Protein AF-U5QRH4-F1 (afdb_monomer_lite)

Foldseek 3Di:
DPPPDPPPDDDDPPVRVVVLVVQCVVVVHDSVVSVVVVVCVVVVPDPPPPPPDDPPDPVVNVVVVVVVVVVVVVVVVVPDPDPPDDPDPPPPPPPDDDDDDDDDDDDD

Sequence (108 aa):
MPTNNPKISAYVPQYVFDRFKQYEKEQGLSMSQAVADILIRYFELTPARRPAAPPAIPAEVVERIASLERKVELLEKIAIPAPASLNSPLTFTSEAAGPDDADPAPSK

Radius of gyration: 34.14 Å; chains: 1; bounding box: 74×49×78 Å

pLDDT: mean 71.55, std 17.36, range [41.06, 92.69]

Organism: Gloeobacter kilaueensis (strain ATCC BAA-2537 / CCAP 1431/1 / ULC 316 / JS1) (NCBI:txid1183438)

Structure (mmCIF, N/CA/C/O backbone):
data_AF-U5QRH4-F1
#
_entry.id   AF-U5QRH4-F1
#
loop_
_atom_site.group_PDB
_atom_site.id
_atom_site.type_symbol
_atom_site.label_atom_id
_atom_site.label_alt_id
_atom_site.label_comp_id
_atom_site.label_asym_id
_atom_site.label_entity_id
_atom_site.label_seq_id
_atom_site.pdbx_PDB_ins_code
_atom_site.Cartn_x
_atom_site.Cartn_y
_atom_site.Cartn_z
_atom_site.occupancy
_atom_site.B_iso_or_equiv
_atom_site.auth_seq_id
_atom_site.auth_comp_id
_atom_site.auth_asym_id
_atom_site.auth_atom_id
_atom_site.pdbx_PDB_model_num
ATOM 1 N N . MET A 1 1 ? -9.433 22.973 -12.765 1.00 42.50 1 MET A N 1
ATOM 2 C CA . MET A 1 1 ? -10.432 21.902 -12.979 1.00 42.50 1 MET A CA 1
ATOM 3 C C . MET A 1 1 ? -10.641 21.159 -11.668 1.00 42.50 1 MET A C 1
ATOM 5 O O . MET A 1 1 ? -9.634 20.782 -11.079 1.00 42.50 1 MET A O 1
ATOM 9 N N . PRO A 1 2 ? -11.879 20.965 -11.183 1.00 58.88 2 PRO A N 1
ATOM 10 C CA . PRO A 1 2 ? -12.123 20.063 -10.065 1.00 58.88 2 PRO A CA 1
ATOM 11 C C . PRO A 1 2 ? -11.942 18.628 -10.569 1.00 58.88 2 PRO A C 1
ATOM 13 O O . PRO A 1 2 ? -12.616 18.197 -11.504 1.00 58.88 2 PRO A O 1
ATOM 16 N N . THR A 1 3 ? -10.981 17.902 -10.008 1.00 58.19 3 THR A N 1
ATOM 17 C CA . THR A 1 3 ? -10.791 16.482 -10.298 1.00 58.19 3 THR A CA 1
ATOM 18 C C . THR A 1 3 ? -12.002 15.720 -9.777 1.00 58.19 3 THR A C 1
ATOM 20 O O . THR A 1 3 ? -12.262 15.663 -8.576 1.00 58.19 3 THR A O 1
ATOM 23 N N . ASN A 1 4 ? -12.769 15.159 -10.709 1.00 56.72 4 ASN A N 1
ATOM 24 C CA . ASN A 1 4 ? -13.954 14.352 -10.457 1.00 56.72 4 ASN A CA 1
ATOM 25 C C . ASN A 1 4 ? -13.501 12.966 -9.964 1.00 56.72 4 ASN A C 1
ATOM 27 O O . ASN A 1 4 ? -13.556 11.982 -10.692 1.00 56.72 4 ASN A O 1
ATOM 31 N N . ASN A 1 5 ? -12.913 12.913 -8.766 1.00 59.31 5 ASN A N 1
ATOM 32 C CA . ASN A 1 5 ? -12.500 11.662 -8.148 1.00 59.31 5 ASN A CA 1
ATOM 33 C C . ASN A 1 5 ? -13.757 11.040 -7.524 1.00 59.31 5 ASN A C 1
ATOM 35 O O . ASN A 1 5 ? -14.272 11.617 -6.556 1.00 59.31 5 ASN A O 1
ATOM 39 N N . PRO A 1 6 ? -14.312 9.940 -8.070 1.00 61.53 6 PRO A N 1
ATOM 40 C CA . PRO A 1 6 ? -15.489 9.326 -7.483 1.00 61.53 6 PRO A CA 1
ATOM 41 C C . PRO A 1 6 ? -15.136 8.947 -6.047 1.00 61.53 6 PRO A C 1
ATOM 43 O O . PRO A 1 6 ? -14.210 8.174 -5.801 1.00 61.53 6 PRO A O 1
ATOM 46 N N . LYS A 1 7 ? -15.844 9.532 -5.077 1.00 63.19 7 LYS A N 1
ATOM 47 C CA . LYS A 1 7 ? -15.735 9.125 -3.677 1.00 63.19 7 LYS A CA 1
ATOM 48 C C . LYS A 1 7 ? -16.333 7.726 -3.585 1.00 63.19 7 LYS A C 1
ATOM 50 O O . LYS A 1 7 ? -17.527 7.575 -3.354 1.00 63.19 7 LYS A O 1
ATOM 55 N N . ILE A 1 8 ? -15.514 6.709 -3.834 1.00 60.78 8 ILE A N 1
ATOM 56 C CA . ILE A 1 8 ? -15.890 5.314 -3.637 1.00 60.78 8 ILE A CA 1
ATOM 57 C C . ILE A 1 8 ? -15.985 5.120 -2.122 1.00 60.78 8 ILE A C 1
ATOM 59 O O . ILE A 1 8 ? -14.993 4.868 -1.443 1.00 60.78 8 ILE A O 1
ATOM 63 N N . SER A 1 9 ? -17.179 5.323 -1.570 1.00 65.56 9 SER A N 1
ATOM 64 C CA . SER A 1 9 ? -17.496 4.960 -0.195 1.00 65.56 9 SER A CA 1
ATOM 65 C C . SER A 1 9 ? -17.970 3.512 -0.197 1.00 65.56 9 SER A C 1
ATOM 67 O O . SER A 1 9 ? -19.122 3.233 -0.530 1.00 65.56 9 SER A O 1
ATOM 69 N N . ALA A 1 10 ? -17.079 2.578 0.129 1.00 70.62 10 ALA A N 1
ATOM 70 C CA . ALA A 1 10 ? -17.485 1.204 0.384 1.00 70.62 10 ALA A CA 1
ATOM 71 C C . ALA A 1 10 ? -18.272 1.154 1.701 1.00 70.62 10 ALA A C 1
ATOM 73 O O . ALA A 1 10 ? -17.846 1.725 2.707 1.00 70.62 10 ALA A O 1
ATOM 74 N N . TYR A 1 11 ? -19.424 0.484 1.694 1.00 81.94 11 TYR A N 1
ATOM 75 C CA . TYR A 1 11 ? -20.150 0.200 2.925 1.00 81.94 11 TYR A CA 1
ATOM 76 C C . TYR A 1 11 ? -19.339 -0.784 3.772 1.00 81.94 11 TYR A C 1
ATOM 78 O O . TYR A 1 11 ? -18.959 -1.854 3.298 1.00 81.94 11 TYR A O 1
ATOM 86 N N . VAL A 1 12 ? -19.093 -0.419 5.029 1.00 81.69 12 VAL A N 1
ATOM 87 C CA . VAL A 1 12 ? -18.453 -1.282 6.021 1.00 81.69 12 VAL A CA 1
ATOM 88 C C . VAL A 1 12 ? -19.487 -1.568 7.109 1.00 81.69 12 VAL A C 1
ATOM 90 O O . VAL A 1 12 ? -20.005 -0.616 7.695 1.00 81.69 12 VAL A O 1
ATOM 93 N N . PRO A 1 13 ? -19.809 -2.842 7.398 1.00 91.19 13 PRO A N 1
ATOM 94 C CA . PRO A 1 13 ? -20.707 -3.179 8.496 1.00 91.19 13 PRO A CA 1
ATOM 95 C C . PRO A 1 13 ? -20.220 -2.586 9.824 1.00 91.19 13 PRO A C 1
ATOM 97 O O . PRO A 1 13 ? -19.024 -2.615 10.117 1.00 91.19 13 PRO A O 1
ATOM 100 N N . GLN A 1 14 ? -21.145 -2.099 10.657 1.00 88.62 14 GLN A N 1
ATOM 101 C CA . GLN A 1 14 ? -20.807 -1.389 11.900 1.00 88.62 14 GLN A CA 1
ATOM 102 C C . GLN A 1 14 ? -19.885 -2.204 12.818 1.00 88.62 14 GLN A C 1
ATOM 104 O O . GLN A 1 14 ? -18.892 -1.682 13.311 1.00 88.62 14 GLN A O 1
ATOM 109 N N . TYR A 1 15 ? -20.145 -3.508 12.968 1.00 92.19 15 TYR A N 1
ATOM 110 C CA . TYR A 1 15 ? -19.315 -4.381 13.804 1.00 92.19 15 TYR A CA 1
ATOM 111 C C . TYR A 1 15 ? -17.852 -4.439 13.330 1.00 92.19 15 TYR A C 1
ATOM 113 O O . TYR A 1 15 ? -16.938 -4.572 14.141 1.00 92.19 15 TYR A O 1
ATOM 121 N N . VAL A 1 16 ? -17.615 -4.340 12.017 1.00 88.38 16 VAL A N 1
ATOM 122 C CA . VAL A 1 16 ? -16.267 -4.319 11.434 1.00 88.38 16 VAL A CA 1
ATOM 123 C C . VAL A 1 16 ? -15.603 -2.986 11.754 1.00 88.38 16 VAL A C 1
ATOM 125 O O . VAL A 1 16 ? -14.448 -2.958 12.177 1.00 88.38 16 VAL A O 1
ATOM 128 N N . PHE A 1 17 ? -16.339 -1.884 11.606 1.00 88.81 17 PHE A N 1
ATOM 129 C CA . PHE A 1 17 ? -15.849 -0.550 11.938 1.00 88.81 17 PHE A CA 1
ATOM 130 C C . PHE A 1 17 ? -15.454 -0.428 13.417 1.00 88.81 17 PHE A C 1
ATOM 132 O O . PHE A 1 17 ? -14.382 0.094 13.723 1.00 88.81 17 PHE A O 1
ATOM 139 N N . ASP A 1 18 ? -16.262 -0.970 14.328 1.00 91.69 18 ASP A N 1
ATOM 140 C CA . ASP A 1 18 ? -15.977 -0.943 15.766 1.00 91.69 18 ASP A CA 1
ATOM 141 C C . ASP A 1 18 ? -14.698 -1.728 16.103 1.00 91.69 18 ASP A C 1
ATOM 143 O O . ASP A 1 18 ? -13.886 -1.289 16.922 1.00 91.69 18 ASP A O 1
ATOM 147 N N . ARG A 1 19 ? -14.454 -2.849 15.410 1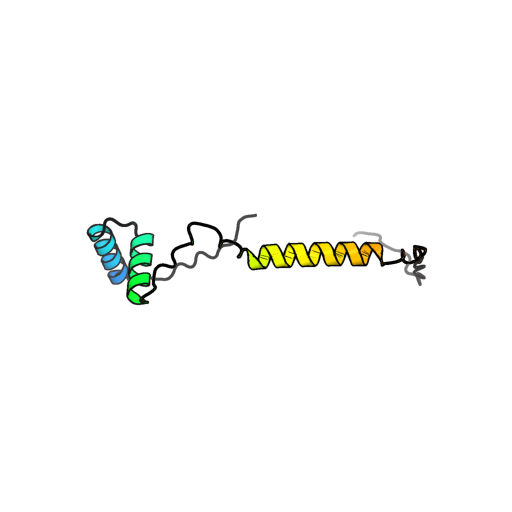.00 90.94 19 ARG A N 1
ATOM 148 C CA . ARG A 1 19 ? -13.209 -3.625 15.543 1.00 90.94 19 ARG A CA 1
ATOM 149 C C . ARG A 1 19 ? -12.000 -2.865 15.007 1.00 90.94 19 ARG A C 1
ATOM 151 O O . ARG A 1 19 ? -10.956 -2.880 15.654 1.00 90.94 19 ARG A O 1
ATOM 158 N N . PHE A 1 20 ? -12.140 -2.150 13.890 1.00 89.44 20 PHE A N 1
ATOM 159 C CA . PHE A 1 20 ? -11.084 -1.255 13.410 1.00 89.44 20 PHE A CA 1
ATOM 160 C C . PHE A 1 20 ? -10.789 -0.138 14.414 1.00 89.44 20 PHE A C 1
ATOM 162 O O . PHE A 1 20 ? -9.625 0.135 14.689 1.00 89.44 20 PHE A O 1
ATOM 169 N N . LYS A 1 21 ? -11.821 0.465 15.015 1.00 89.00 21 LYS A N 1
ATOM 170 C CA . LYS A 1 21 ? -11.664 1.494 16.054 1.00 89.00 21 LYS A CA 1
ATOM 171 C C . LYS A 1 21 ? -10.972 0.973 17.308 1.00 89.00 21 LYS A C 1
ATOM 173 O O . LYS A 1 21 ? -10.216 1.707 17.943 1.00 89.00 21 LYS A O 1
ATOM 178 N N . GLN A 1 22 ? -11.234 -0.276 17.678 1.00 92.69 22 GLN A N 1
ATOM 179 C CA . GLN A 1 22 ? -10.530 -0.930 18.772 1.00 92.69 22 GLN A CA 1
ATOM 180 C C . GLN A 1 22 ? -9.049 -1.141 18.421 1.00 92.69 22 GLN A C 1
ATOM 182 O O . GLN A 1 22 ? -8.181 -0.733 19.189 1.00 92.69 22 GLN A O 1
ATOM 187 N N . TYR A 1 23 ? -8.762 -1.677 17.232 1.00 91.50 23 TYR A N 1
ATOM 188 C CA . TYR A 1 23 ? -7.395 -1.888 16.747 1.00 91.50 23 TYR A CA 1
ATOM 189 C C . TYR A 1 23 ? -6.594 -0.579 16.641 1.00 91.50 23 TYR A C 1
ATOM 191 O O . TYR A 1 23 ? -5.431 -0.526 17.033 1.00 91.50 23 TYR A O 1
ATOM 199 N N . GLU A 1 24 ? -7.235 0.498 16.175 1.00 92.00 24 GLU A N 1
ATOM 200 C CA . GLU A 1 24 ? -6.674 1.855 16.116 1.00 92.00 24 GLU A CA 1
ATOM 201 C C . GLU A 1 24 ? -6.144 2.302 17.489 1.00 92.00 24 GLU A C 1
ATOM 203 O O . GLU A 1 24 ? -5.016 2.782 17.596 1.00 92.00 24 GLU A O 1
ATOM 208 N N . LYS A 1 25 ? -6.932 2.084 18.553 1.00 91.06 25 LYS A N 1
ATOM 209 C CA . LYS A 1 25 ? -6.559 2.430 19.934 1.00 91.06 25 LYS A CA 1
ATOM 210 C C . LYS A 1 25 ? -5.460 1.533 20.495 1.00 91.06 25 LYS A C 1
ATOM 212 O O . LYS A 1 25 ? -4.580 2.033 21.185 1.00 91.06 25 LYS A O 1
ATOM 217 N N . GLU A 1 26 ? -5.517 0.233 20.218 1.00 92.19 26 GLU A N 1
ATOM 218 C CA . GLU A 1 26 ? -4.536 -0.742 20.714 1.00 92.19 26 GLU A CA 1
ATOM 219 C C . GLU A 1 26 ? -3.147 -0.520 20.105 1.00 92.19 26 GLU A C 1
ATOM 221 O O . GLU A 1 26 ? -2.143 -0.662 20.798 1.00 92.19 26 GLU A O 1
ATOM 226 N N . GLN A 1 27 ? -3.086 -0.146 18.824 1.00 88.25 27 GLN A N 1
ATOM 227 C CA . GLN A 1 27 ? -1.828 0.064 18.100 1.00 88.25 27 GLN A CA 1
ATOM 228 C C . GLN A 1 27 ? -1.374 1.532 18.069 1.00 88.25 27 GLN A C 1
ATOM 230 O O . GLN A 1 27 ? -0.266 1.817 17.620 1.00 88.25 27 GLN A O 1
ATOM 235 N N . GLY A 1 28 ? -2.214 2.476 18.510 1.00 90.69 28 GLY A N 1
ATOM 236 C CA . GLY A 1 28 ? -1.914 3.911 18.445 1.00 90.69 28 GLY A CA 1
ATOM 237 C C . GLY A 1 28 ? -1.738 4.433 17.012 1.00 90.69 28 GLY A C 1
ATOM 238 O O . GLY A 1 28 ? -0.961 5.358 16.781 1.00 90.69 28 GLY A O 1
ATOM 239 N N . LEU A 1 29 ? -2.420 3.819 16.043 1.00 87.75 29 LEU A N 1
ATOM 240 C CA . LEU A 1 29 ? -2.341 4.160 14.618 1.00 87.75 29 LEU A CA 1
ATOM 241 C C . LEU A 1 29 ? -3.511 5.061 14.216 1.00 87.75 29 LEU A C 1
ATOM 243 O O . LEU A 1 29 ? -4.511 5.120 14.915 1.00 87.75 29 LEU A O 1
ATOM 247 N N . SER A 1 30 ? -3.426 5.740 13.071 1.00 88.12 30 SER A N 1
ATOM 248 C CA . SER A 1 30 ? -4.619 6.347 12.457 1.00 88.12 30 SER A CA 1
ATOM 249 C C . SER A 1 30 ? -5.447 5.296 11.708 1.00 88.12 30 SER A C 1
ATOM 251 O O . SER A 1 30 ? -4.910 4.287 11.252 1.00 88.12 30 SER A O 1
ATOM 253 N N . MET A 1 31 ? -6.746 5.542 11.512 1.00 83.19 31 MET A N 1
ATOM 254 C CA . MET A 1 31 ? -7.653 4.602 10.830 1.00 83.19 31 MET A CA 1
ATOM 255 C C . MET A 1 31 ? -7.130 4.105 9.467 1.00 83.19 31 MET A C 1
ATOM 257 O O . MET A 1 31 ? -7.210 2.918 9.164 1.00 83.19 31 MET A O 1
ATOM 261 N N . SER A 1 32 ? -6.561 4.985 8.639 1.00 85.06 32 SER A N 1
ATOM 262 C CA . SER A 1 32 ? -6.008 4.598 7.333 1.00 85.06 32 SER A CA 1
ATOM 263 C C . SER A 1 32 ? -4.747 3.737 7.458 1.00 85.06 32 SER A C 1
ATOM 265 O O . SER A 1 32 ? -4.560 2.811 6.670 1.00 85.06 32 SER A O 1
ATOM 267 N N . GLN A 1 33 ? -3.908 3.997 8.463 1.00 85.38 33 GLN A N 1
ATOM 268 C CA . GLN A 1 33 ? -2.724 3.187 8.765 1.00 85.38 33 GLN A CA 1
ATOM 269 C C . GLN A 1 33 ? -3.105 1.819 9.329 1.00 85.38 33 GLN A C 1
ATOM 271 O O . GLN A 1 33 ? -2.526 0.820 8.919 1.00 85.38 33 GLN A O 1
ATOM 276 N N . ALA A 1 34 ? -4.104 1.764 10.211 1.00 87.19 34 ALA A N 1
ATOM 277 C CA . ALA A 1 34 ? -4.655 0.524 10.744 1.00 87.19 34 ALA A CA 1
ATOM 278 C C . ALA A 1 34 ? -5.204 -0.373 9.625 1.00 87.19 34 ALA A C 1
ATOM 280 O O . ALA A 1 34 ? -4.893 -1.561 9.572 1.00 87.19 34 ALA A O 1
ATOM 281 N N . VAL A 1 35 ? -5.971 0.201 8.691 1.00 87.44 35 VAL A N 1
ATOM 282 C CA . VAL A 1 35 ? -6.478 -0.524 7.517 1.00 87.44 35 VAL A CA 1
ATOM 283 C C . VAL A 1 35 ? -5.328 -1.021 6.641 1.00 87.44 35 VAL A C 1
ATOM 285 O O . VAL A 1 35 ? -5.331 -2.184 6.246 1.00 87.44 35 VAL A O 1
ATOM 288 N N . ALA A 1 36 ? -4.331 -0.178 6.363 1.00 85.56 36 ALA A N 1
ATOM 289 C CA . ALA A 1 36 ? -3.169 -0.583 5.578 1.00 85.56 36 ALA A CA 1
ATOM 290 C C . ALA A 1 36 ? -2.388 -1.726 6.248 1.00 85.56 36 ALA A C 1
ATOM 292 O O . ALA A 1 36 ? -2.076 -2.705 5.582 1.00 85.56 36 ALA A O 1
ATOM 293 N N . ASP A 1 37 ? -2.122 -1.641 7.553 1.00 86.31 37 ASP A N 1
ATOM 294 C CA . ASP A 1 37 ? -1.419 -2.677 8.321 1.00 86.31 37 ASP A CA 1
ATOM 295 C C . ASP A 1 37 ? -2.190 -4.008 8.322 1.00 86.31 37 ASP A C 1
ATOM 297 O O . ASP A 1 37 ? -1.611 -5.062 8.067 1.00 86.31 37 ASP A O 1
ATOM 301 N N . ILE A 1 38 ? -3.514 -3.966 8.502 1.00 87.19 38 ILE A N 1
ATOM 302 C CA . ILE A 1 38 ? -4.365 -5.162 8.431 1.00 87.19 38 ILE A CA 1
ATOM 303 C C . ILE A 1 38 ? -4.313 -5.798 7.038 1.00 87.19 38 ILE A C 1
ATOM 305 O O . ILE A 1 38 ? -4.144 -7.011 6.934 1.00 87.19 38 ILE A O 1
ATOM 309 N N . LEU A 1 39 ? -4.419 -5.003 5.969 1.00 88.00 39 LEU A N 1
ATOM 310 C CA . LEU A 1 39 ? -4.348 -5.515 4.597 1.00 88.00 39 LEU A CA 1
ATOM 311 C C . LEU A 1 39 ? -2.963 -6.088 4.275 1.00 88.00 39 LEU A C 1
ATOM 313 O O . LEU A 1 39 ? -2.872 -7.150 3.666 1.00 88.00 39 LEU A O 1
ATOM 317 N N . ILE A 1 40 ? -1.895 -5.425 4.718 1.00 87.19 40 ILE A N 1
ATOM 318 C CA . ILE A 1 40 ? -0.514 -5.890 4.551 1.00 87.19 40 ILE A CA 1
ATOM 319 C C . ILE A 1 40 ? -0.330 -7.259 5.209 1.00 87.19 40 ILE A C 1
ATOM 321 O O . ILE A 1 40 ? 0.174 -8.177 4.568 1.00 87.19 40 ILE A O 1
ATOM 325 N N . ARG A 1 41 ? -0.781 -7.420 6.458 1.00 85.75 41 AR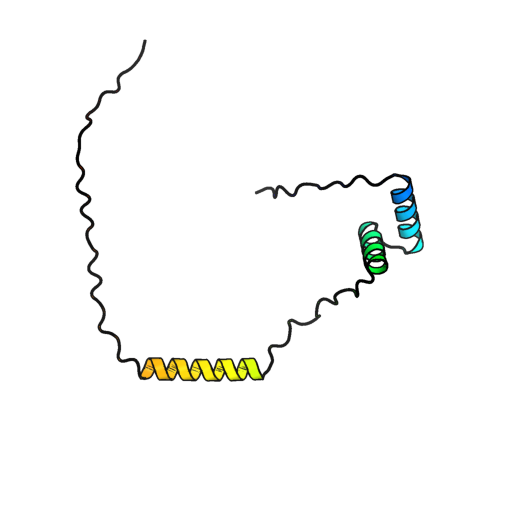G A N 1
ATOM 326 C CA . ARG A 1 41 ? -0.682 -8.697 7.180 1.00 85.75 41 ARG A CA 1
ATOM 327 C C . ARG A 1 41 ? -1.563 -9.782 6.568 1.00 85.75 41 ARG A C 1
ATOM 329 O O . ARG A 1 41 ? -1.117 -10.914 6.450 1.00 85.75 41 ARG A O 1
ATOM 336 N N . TYR A 1 42 ? -2.794 -9.446 6.181 1.00 87.38 42 TYR A N 1
ATOM 337 C CA . TYR A 1 42 ? -3.757 -10.409 5.640 1.00 87.38 42 TYR A CA 1
ATOM 338 C C . TYR A 1 42 ? -3.325 -10.982 4.287 1.00 87.38 42 TYR A C 1
ATOM 340 O O . TYR A 1 42 ? -3.470 -12.175 4.048 1.00 87.38 42 TYR A O 1
ATOM 348 N N . PHE A 1 43 ? -2.786 -10.137 3.408 1.00 89.00 43 PHE A N 1
ATOM 349 C CA . PHE A 1 43 ? -2.295 -10.551 2.093 1.00 89.00 43 PHE A CA 1
ATOM 350 C C . PHE A 1 43 ? -0.816 -10.961 2.103 1.00 89.00 43 PHE A C 1
ATOM 352 O O . PHE A 1 43 ? -0.247 -11.156 1.032 1.00 89.00 43 PHE A O 1
ATOM 359 N N . GLU A 1 44 ? -0.191 -11.048 3.285 1.00 84.44 44 GLU A N 1
ATOM 360 C CA . GLU A 1 44 ? 1.241 -11.331 3.458 1.00 84.44 44 GLU A CA 1
ATOM 361 C C . GLU A 1 44 ? 2.127 -10.451 2.559 1.00 84.44 44 GLU A C 1
ATOM 363 O O . GLU A 1 44 ? 3.163 -10.868 2.036 1.00 84.44 44 GLU A O 1
ATOM 368 N N . LEU A 1 45 ? 1.708 -9.200 2.356 1.00 80.62 45 LEU A N 1
ATOM 369 C CA . LEU A 1 45 ? 2.437 -8.266 1.519 1.00 80.62 45 LEU A CA 1
ATOM 370 C C . LEU A 1 45 ? 3.691 -7.853 2.271 1.00 80.62 45 LEU A C 1
ATOM 372 O O . LEU A 1 45 ? 3.631 -7.187 3.303 1.00 80.62 45 LEU A O 1
ATOM 376 N N . THR A 1 46 ? 4.857 -8.174 1.727 1.00 73.00 46 THR A N 1
ATOM 377 C CA . THR A 1 46 ? 6.078 -7.502 2.157 1.00 73.00 46 THR A CA 1
ATOM 378 C C . THR A 1 46 ? 5.889 -6.021 1.835 1.00 73.00 46 THR A C 1
ATOM 380 O O . THR A 1 46 ? 5.608 -5.706 0.673 1.00 73.00 46 THR A O 1
ATOM 383 N N . PRO A 1 47 ? 6.001 -5.090 2.803 1.00 61.84 47 PRO A N 1
ATOM 384 C CA . PRO A 1 47 ? 5.891 -3.675 2.493 1.00 61.84 47 PRO A CA 1
ATOM 385 C C . PRO A 1 47 ? 6.937 -3.379 1.426 1.00 61.84 47 PRO A C 1
ATOM 387 O O . PRO A 1 47 ? 8.136 -3.526 1.672 1.00 61.84 47 PRO A O 1
ATOM 390 N N . ALA A 1 48 ? 6.480 -3.040 0.217 1.00 57.53 48 ALA A N 1
ATOM 391 C CA . ALA A 1 48 ? 7.357 -2.688 -0.882 1.00 57.53 48 ALA A CA 1
ATOM 392 C C . ALA A 1 48 ? 8.147 -1.466 -0.419 1.00 57.53 48 ALA A C 1
ATOM 394 O O . ALA A 1 48 ? 7.641 -0.341 -0.407 1.00 57.53 48 ALA A O 1
ATOM 395 N N . ARG A 1 49 ? 9.366 -1.704 0.073 1.00 55.38 49 ARG A N 1
ATOM 396 C CA . ARG A 1 49 ? 10.259 -0.661 0.549 1.00 55.38 49 ARG A CA 1
ATOM 397 C C . ARG A 1 49 ? 10.505 0.217 -0.663 1.00 55.38 49 ARG A C 1
ATOM 399 O O . ARG A 1 49 ? 11.210 -0.191 -1.581 1.00 55.38 49 ARG A O 1
ATOM 406 N N . ARG A 1 50 ? 9.867 1.391 -0.694 1.00 54.62 50 ARG A N 1
ATOM 407 C CA . ARG A 1 50 ? 10.139 2.413 -1.703 1.00 54.62 50 ARG A CA 1
ATOM 408 C C . ARG A 1 50 ? 11.664 2.581 -1.690 1.00 54.62 50 ARG A C 1
ATOM 410 O O . ARG A 1 50 ? 12.195 2.878 -0.614 1.00 54.62 50 ARG A O 1
ATOM 417 N N . PRO A 1 51 ? 12.384 2.268 -2.781 1.00 50.28 51 PRO A N 1
ATOM 418 C CA . PRO A 1 51 ? 13.833 2.300 -2.736 1.00 50.28 51 PRO A CA 1
ATOM 419 C C . PRO A 1 51 ? 14.234 3.733 -2.371 1.00 50.28 51 PRO A C 1
ATOM 421 O O . PRO A 1 51 ? 13.772 4.693 -2.984 1.00 50.28 51 PRO A O 1
ATOM 424 N N . ALA A 1 52 ? 15.004 3.875 -1.288 1.00 59.97 52 ALA A N 1
ATOM 425 C CA . ALA A 1 52 ? 15.396 5.173 -0.731 1.00 59.97 52 ALA A CA 1
ATOM 426 C C . ALA A 1 52 ? 16.280 5.984 -1.695 1.00 59.97 52 ALA A C 1
ATOM 428 O O . ALA A 1 52 ? 16.471 7.181 -1.508 1.00 59.97 52 ALA A O 1
ATOM 429 N N . ALA A 1 53 ? 16.786 5.329 -2.738 1.00 61.47 53 ALA A N 1
ATOM 430 C CA . ALA A 1 53 ? 17.472 5.930 -3.859 1.00 61.47 53 ALA A CA 1
ATOM 431 C C . ALA A 1 53 ? 16.768 5.499 -5.157 1.00 61.47 53 ALA A C 1
ATOM 433 O O . ALA A 1 53 ? 16.282 4.364 -5.226 1.00 61.47 53 ALA A O 1
ATOM 434 N N . PRO A 1 54 ? 16.721 6.355 -6.195 1.00 64.19 54 PRO A N 1
ATOM 435 C CA . PRO A 1 54 ? 16.418 5.876 -7.540 1.00 64.19 54 PRO A CA 1
ATOM 436 C C . PRO A 1 54 ? 17.337 4.684 -7.856 1.00 64.19 54 PRO A C 1
ATOM 438 O O . PRO A 1 54 ? 18.481 4.679 -7.389 1.00 64.19 54 PRO A O 1
ATOM 441 N N . PRO A 1 55 ? 16.857 3.657 -8.584 1.00 65.62 55 PRO A N 1
ATOM 442 C CA . PRO A 1 55 ? 17.694 2.518 -8.940 1.00 65.62 55 PRO A CA 1
ATOM 443 C C . PRO A 1 55 ? 18.970 3.056 -9.585 1.00 65.62 55 PRO A C 1
ATOM 445 O O . PRO A 1 55 ? 18.906 3.768 -10.588 1.00 65.62 55 PRO A O 1
ATOM 448 N N . ALA A 1 56 ? 20.114 2.792 -8.950 1.00 73.69 56 ALA A N 1
ATOM 449 C CA . ALA A 1 56 ? 21.398 3.218 -9.471 1.00 73.69 56 ALA A CA 1
ATOM 450 C C . ALA A 1 56 ? 21.533 2.630 -10.877 1.00 73.69 56 ALA A C 1
ATOM 452 O O . ALA A 1 56 ? 21.444 1.413 -11.050 1.00 73.69 56 ALA A O 1
ATOM 453 N N . ILE A 1 57 ? 21.672 3.498 -11.881 1.00 77.44 57 ILE A N 1
ATOM 454 C CA . ILE A 1 57 ? 21.884 3.060 -13.257 1.00 77.44 57 ILE A CA 1
ATOM 455 C C . ILE A 1 57 ? 23.184 2.242 -13.248 1.00 77.44 57 ILE A C 1
ATOM 457 O O . ILE A 1 57 ? 24.209 2.770 -12.809 1.00 77.44 57 ILE A O 1
ATOM 461 N N . PRO A 1 58 ? 23.166 0.964 -13.670 1.00 81.06 58 PRO A N 1
ATOM 462 C CA . PRO A 1 58 ? 24.365 0.137 -13.670 1.00 81.06 58 PRO A CA 1
ATOM 463 C C . PRO A 1 58 ? 25.459 0.806 -14.504 1.00 81.06 58 PRO A C 1
ATOM 465 O O . PRO A 1 58 ? 25.172 1.317 -15.587 1.00 81.06 58 PRO A O 1
ATOM 468 N N . ALA A 1 59 ? 26.710 0.778 -14.036 1.00 78.69 59 ALA A N 1
ATOM 469 C CA . ALA A 1 59 ? 27.846 1.373 -14.751 1.00 78.69 59 ALA A CA 1
ATOM 470 C C . ALA A 1 59 ? 27.949 0.863 -16.202 1.00 78.69 59 ALA A C 1
ATOM 472 O O . ALA A 1 59 ? 28.227 1.628 -17.118 1.00 78.69 59 ALA A O 1
ATOM 473 N N . GLU A 1 60 ? 27.587 -0.401 -16.421 1.00 84.12 60 GLU A N 1
ATOM 474 C CA . GLU A 1 60 ? 27.494 -1.044 -17.735 1.00 84.12 60 GLU A CA 1
ATOM 475 C C . GLU A 1 60 ? 26.521 -0.340 -18.698 1.00 84.12 60 GLU A C 1
ATOM 477 O O . GLU A 1 60 ? 26.782 -0.233 -19.895 1.00 84.12 60 GLU A O 1
ATOM 482 N N . VAL A 1 61 ? 25.397 0.175 -18.188 1.00 84.31 61 VAL A N 1
ATOM 483 C CA . VAL A 1 61 ? 24.421 0.928 -18.991 1.00 84.31 61 VAL A CA 1
ATOM 484 C C . VAL A 1 61 ? 25.000 2.286 -19.381 1.00 84.31 61 VAL A C 1
ATOM 486 O O . VAL A 1 61 ? 24.838 2.708 -20.523 1.00 84.31 61 VAL A O 1
ATOM 489 N N . VAL A 1 62 ? 25.730 2.936 -18.471 1.00 85.69 62 VAL A N 1
ATOM 490 C CA . VAL A 1 62 ? 26.404 4.218 -18.733 1.00 85.69 62 VAL A CA 1
ATOM 491 C C . VAL A 1 62 ? 27.508 4.052 -19.780 1.00 85.69 62 VAL A C 1
ATOM 493 O O . VAL A 1 62 ? 27.572 4.823 -20.737 1.00 85.69 62 VAL A O 1
ATOM 496 N N . GLU A 1 63 ? 28.328 3.006 -19.666 1.00 87.88 63 GLU A N 1
ATOM 497 C CA . GLU A 1 63 ? 29.360 2.688 -20.661 1.00 87.88 63 GLU A CA 1
ATOM 498 C C . GLU A 1 63 ? 28.761 2.375 -22.035 1.00 87.88 63 GLU A C 1
ATOM 500 O O . GLU A 1 63 ? 29.282 2.808 -23.069 1.00 87.88 63 GLU A O 1
ATOM 505 N N . ARG A 1 64 ? 27.631 1.660 -22.064 1.00 89.75 64 ARG A N 1
ATOM 506 C CA . ARG A 1 64 ? 26.942 1.330 -23.313 1.00 89.75 64 ARG A CA 1
ATOM 507 C C . ARG A 1 64 ? 26.337 2.563 -23.979 1.00 89.75 64 ARG A C 1
ATOM 509 O O . ARG A 1 64 ? 26.425 2.671 -25.201 1.00 89.75 64 ARG A O 1
ATOM 516 N N . ILE A 1 65 ? 25.788 3.498 -23.202 1.00 91.25 65 ILE A N 1
ATOM 517 C CA . ILE A 1 65 ? 25.309 4.793 -23.708 1.00 91.25 65 ILE A CA 1
ATOM 518 C C . ILE A 1 65 ? 26.476 5.592 -24.296 1.00 91.25 65 ILE A C 1
ATOM 520 O O . ILE A 1 65 ? 26.404 5.983 -25.458 1.00 91.25 65 ILE A O 1
ATOM 524 N N . ALA A 1 66 ? 27.595 5.715 -23.577 1.00 89.50 66 ALA A N 1
ATOM 525 C CA . ALA A 1 66 ? 28.779 6.418 -24.079 1.00 89.50 66 ALA A CA 1
ATOM 526 C C . ALA A 1 66 ? 29.349 5.780 -25.365 1.00 89.50 66 ALA A C 1
ATOM 528 O O . ALA A 1 66 ? 29.835 6.469 -26.264 1.00 89.50 66 ALA A O 1
ATOM 529 N N . SER A 1 67 ? 29.284 4.449 -25.486 1.00 90.75 67 SER A N 1
ATOM 530 C CA . SER A 1 67 ? 29.665 3.743 -26.716 1.00 90.75 67 SER A CA 1
ATOM 531 C C . SER A 1 67 ? 28.727 4.063 -27.884 1.00 90.75 67 SER A C 1
ATOM 533 O O . SER A 1 67 ? 29.189 4.228 -29.015 1.00 90.75 67 SER A O 1
ATOM 535 N N . LEU A 1 68 ? 27.420 4.157 -27.626 1.00 91.25 68 LEU A N 1
ATOM 536 C CA . LEU A 1 68 ? 26.421 4.502 -28.637 1.00 91.25 68 LEU A CA 1
ATOM 537 C C . LEU A 1 68 ? 26.555 5.956 -29.093 1.00 91.25 68 LEU A C 1
ATOM 539 O O . LEU A 1 68 ? 26.538 6.193 -30.296 1.00 91.25 68 LEU A O 1
ATOM 543 N N . GLU A 1 69 ? 26.780 6.896 -28.177 1.00 90.94 69 GLU A N 1
ATOM 544 C CA . GLU A 1 69 ? 27.014 8.311 -28.504 1.00 90.94 69 GLU A CA 1
ATOM 545 C C . GLU A 1 69 ? 28.218 8.480 -29.439 1.00 90.94 69 GLU A C 1
ATOM 547 O O . GLU A 1 69 ? 28.107 9.117 -30.485 1.00 90.94 69 GLU A O 1
ATOM 552 N N . ARG A 1 70 ? 29.340 7.803 -29.151 1.00 89.75 70 ARG A N 1
ATOM 553 C CA . ARG A 1 70 ? 30.516 7.810 -30.044 1.00 89.75 70 ARG A CA 1
ATOM 554 C C . ARG A 1 70 ? 30.213 7.223 -31.421 1.00 89.75 70 ARG A C 1
ATOM 556 O O . ARG A 1 70 ? 30.733 7.705 -32.422 1.00 89.75 70 ARG A O 1
ATOM 563 N N . LYS A 1 71 ? 29.399 6.165 -31.495 1.00 89.00 71 LYS A N 1
ATOM 564 C CA . LYS A 1 71 ? 29.005 5.560 -32.778 1.00 89.00 71 LYS A CA 1
ATOM 565 C C . LYS A 1 71 ? 28.108 6.489 -33.589 1.00 89.00 71 LY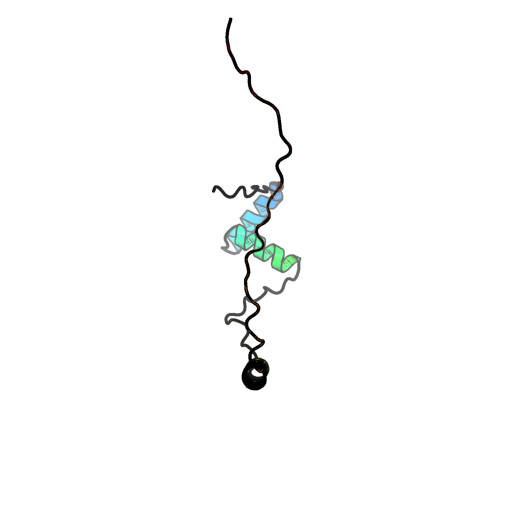S A C 1
ATOM 567 O O . LYS A 1 71 ? 28.291 6.564 -34.799 1.00 89.00 71 LYS A O 1
ATOM 572 N N . VAL A 1 72 ? 27.180 7.192 -32.942 1.00 88.44 72 VAL A N 1
ATOM 573 C CA . VAL A 1 72 ? 26.325 8.193 -33.597 1.00 88.44 72 VAL A CA 1
ATOM 574 C C . VAL A 1 72 ? 27.177 9.335 -34.147 1.00 88.44 72 VAL A C 1
ATOM 576 O O . VAL A 1 72 ? 27.056 9.651 -35.323 1.00 88.44 72 VAL A O 1
ATOM 579 N N . GLU A 1 73 ? 28.122 9.858 -33.366 1.00 86.75 73 GLU A N 1
ATOM 580 C CA . GLU A 1 73 ? 29.012 10.939 -33.811 1.00 86.75 73 GLU A CA 1
ATOM 581 C C . GLU A 1 73 ? 29.888 10.524 -35.011 1.00 86.75 73 GLU A C 1
ATOM 583 O O . GLU A 1 73 ? 30.127 11.302 -35.936 1.00 86.75 73 GLU A O 1
ATOM 588 N N . LEU A 1 74 ? 30.364 9.275 -35.033 1.00 84.62 74 LEU A N 1
ATOM 589 C CA . LEU A 1 74 ? 31.093 8.738 -36.185 1.00 84.62 74 LEU A CA 1
ATOM 590 C C . LEU A 1 74 ? 30.195 8.597 -37.416 1.00 84.62 74 LEU A C 1
ATOM 592 O O . LEU A 1 74 ? 30.635 8.898 -38.524 1.00 84.62 74 LEU A O 1
ATOM 596 N N . LEU A 1 75 ? 28.948 8.163 -37.235 1.00 81.19 75 LEU A N 1
ATOM 597 C CA . LEU A 1 75 ? 27.984 8.063 -38.327 1.00 81.19 75 LEU A CA 1
ATOM 598 C C . LEU A 1 75 ? 27.591 9.437 -38.869 1.00 81.19 75 LEU A C 1
ATOM 600 O O . LEU A 1 75 ? 27.472 9.568 -40.079 1.00 81.19 75 LEU A O 1
ATOM 604 N N . GLU A 1 76 ? 27.471 10.463 -38.030 1.00 80.56 76 GLU A N 1
ATOM 605 C CA . GLU A 1 76 ? 27.238 11.846 -38.470 1.00 80.56 76 GLU A CA 1
ATOM 606 C C . GLU A 1 76 ? 28.416 12.405 -39.277 1.00 80.56 76 GLU A C 1
ATOM 608 O O . GLU A 1 76 ? 28.212 13.117 -40.255 1.00 80.56 76 GLU A O 1
ATOM 613 N N . LYS A 1 77 ? 29.654 12.041 -38.922 1.00 76.75 77 LYS A N 1
ATOM 614 C CA . LYS A 1 77 ? 30.858 12.438 -39.677 1.00 76.75 77 LYS A CA 1
ATOM 615 C C . LYS A 1 77 ? 30.998 11.706 -41.014 1.00 76.75 77 LYS A C 1
ATOM 617 O O . LYS A 1 77 ? 31.617 12.236 -41.934 1.00 76.75 77 LYS A O 1
ATOM 622 N N . ILE A 1 78 ? 30.467 10.487 -41.114 1.00 74.69 78 ILE A N 1
ATOM 623 C CA . ILE A 1 78 ? 30.486 9.669 -42.339 1.00 74.69 78 ILE A CA 1
ATOM 624 C C . ILE A 1 78 ? 29.262 9.961 -43.219 1.00 74.69 78 ILE A C 1
ATOM 626 O O . ILE A 1 78 ? 29.334 9.814 -44.441 1.00 74.69 78 ILE A O 1
ATOM 630 N N . ALA A 1 79 ? 28.148 10.391 -42.626 1.00 62.25 79 ALA A N 1
ATOM 631 C CA . ALA A 1 79 ? 26.974 10.852 -43.341 1.00 62.25 79 ALA A CA 1
ATOM 632 C C . ALA A 1 79 ? 27.323 12.139 -44.098 1.00 62.25 79 ALA A C 1
ATOM 634 O O . ALA A 1 79 ? 27.279 13.247 -43.571 1.00 62.25 79 ALA A O 1
ATOM 635 N N . ILE A 1 80 ? 27.669 11.972 -45.374 1.00 62.84 80 ILE A N 1
ATOM 636 C CA . ILE A 1 80 ? 27.645 13.029 -46.384 1.00 62.84 80 ILE A CA 1
ATOM 637 C C . ILE A 1 80 ? 26.316 13.778 -46.200 1.00 62.84 80 ILE A C 1
ATOM 639 O O . ILE A 1 80 ? 25.281 13.103 -46.153 1.00 62.84 80 ILE A O 1
ATOM 643 N N . PRO A 1 81 ? 26.300 15.120 -46.073 1.00 54.50 81 PRO A N 1
ATOM 644 C CA . PRO A 1 81 ? 25.044 15.840 -45.935 1.00 54.50 81 PRO A CA 1
ATOM 645 C C . PRO A 1 81 ? 24.165 15.467 -47.126 1.00 54.50 81 PRO A C 1
ATOM 647 O O . PRO A 1 81 ? 24.528 15.713 -48.279 1.00 54.50 81 PRO A O 1
ATOM 650 N N . ALA A 1 82 ? 23.032 14.819 -46.841 1.00 52.78 82 ALA A N 1
ATOM 651 C CA . ALA A 1 82 ? 22.001 14.591 -47.834 1.00 52.78 82 ALA A CA 1
ATOM 652 C C . ALA A 1 82 ? 21.712 15.950 -48.491 1.00 52.78 82 ALA A C 1
ATOM 654 O O . ALA A 1 82 ? 21.566 16.940 -47.762 1.00 52.78 82 ALA A O 1
ATOM 655 N N . PRO A 1 83 ? 21.700 16.047 -49.835 1.00 47.47 83 PRO A N 1
ATOM 656 C CA . PRO A 1 83 ? 21.454 17.320 -50.489 1.00 47.47 83 PRO A CA 1
ATOM 657 C C . PRO A 1 83 ? 20.133 17.860 -49.958 1.00 47.47 83 PRO A C 1
ATOM 659 O O . PRO A 1 83 ? 19.138 17.134 -49.927 1.00 47.47 83 PRO A O 1
ATOM 662 N N . ALA A 1 84 ? 20.164 19.107 -49.484 1.00 50.41 84 ALA A N 1
ATOM 663 C CA . ALA A 1 84 ? 19.004 19.822 -48.989 1.00 50.41 84 ALA A CA 1
ATOM 664 C C . ALA A 1 84 ? 17.865 19.668 -50.004 1.00 50.41 84 ALA A C 1
ATOM 666 O O . ALA A 1 84 ? 17.877 20.278 -51.073 1.00 50.41 84 ALA A O 1
ATOM 667 N N . SER A 1 85 ? 16.913 18.793 -49.681 1.00 51.88 85 SER A N 1
ATOM 668 C CA . SER A 1 85 ? 15.685 18.648 -50.439 1.00 51.88 85 SER A CA 1
ATOM 669 C C . SER A 1 85 ? 14.985 19.995 -50.382 1.00 51.88 85 SER A C 1
ATOM 671 O O . SER A 1 85 ? 14.638 20.477 -49.305 1.00 51.88 85 SER A O 1
ATOM 673 N N . LEU A 1 86 ? 14.832 20.606 -51.553 1.00 45.31 86 LEU A N 1
ATOM 674 C CA . LEU A 1 86 ? 14.055 21.810 -51.786 1.00 45.31 86 LEU A CA 1
ATOM 675 C C . LEU A 1 86 ? 12.679 21.651 -51.131 1.00 45.31 86 LEU A C 1
ATOM 677 O O . LEU A 1 86 ? 11.815 20.935 -51.632 1.00 45.31 86 LEU A O 1
ATOM 681 N N . ASN A 1 87 ? 12.478 22.339 -50.010 1.00 48.66 87 ASN A N 1
ATOM 682 C CA . ASN A 1 87 ? 11.151 22.645 -49.502 1.00 48.66 87 ASN A CA 1
ATOM 683 C C . ASN A 1 87 ? 10.504 23.630 -50.481 1.00 48.66 87 ASN A C 1
ATOM 685 O O . ASN A 1 87 ? 10.522 24.841 -50.269 1.00 48.66 87 ASN A O 1
ATOM 689 N N . SER A 1 88 ? 9.957 23.116 -51.576 1.00 52.72 88 SER A N 1
ATOM 690 C CA . SER A 1 88 ? 8.919 23.825 -52.310 1.00 52.72 88 SER A CA 1
ATOM 691 C C . SER A 1 88 ? 7.598 23.542 -51.591 1.00 52.72 88 SER A C 1
ATOM 693 O O . SER A 1 88 ? 7.206 22.376 -51.509 1.00 52.72 88 SER A O 1
ATOM 695 N N . PRO A 1 89 ? 6.912 24.551 -51.028 1.00 46.50 89 PRO A N 1
ATOM 696 C CA . PRO A 1 89 ? 5.578 24.341 -50.493 1.00 46.50 89 PRO A CA 1
ATOM 697 C C . PRO A 1 89 ? 4.665 23.932 -51.652 1.00 46.50 89 PRO A C 1
ATOM 699 O O . PRO A 1 89 ? 4.483 24.687 -52.604 1.00 46.50 89 PRO A O 1
ATOM 702 N N . LEU A 1 90 ? 4.122 22.715 -51.586 1.00 46.53 90 LEU A N 1
ATOM 703 C CA . LEU A 1 90 ? 3.026 22.276 -52.443 1.00 46.53 90 LEU A CA 1
ATOM 704 C C . LEU A 1 90 ? 1.829 23.183 -52.154 1.00 46.53 90 LEU A C 1
ATOM 706 O O . LEU A 1 90 ? 1.129 23.020 -51.155 1.00 46.53 90 LEU A O 1
ATOM 710 N N . THR A 1 91 ? 1.627 24.174 -53.017 1.00 47.06 91 THR A N 1
ATOM 711 C CA . THR A 1 91 ? 0.417 24.985 -53.069 1.00 47.06 91 THR A CA 1
ATOM 712 C C . THR A 1 91 ? -0.738 24.049 -53.407 1.00 47.06 91 THR A C 1
ATOM 714 O O . THR A 1 91 ? -0.923 23.651 -54.554 1.00 47.06 91 THR A O 1
ATOM 717 N N . PHE A 1 92 ? -1.493 23.643 -52.390 1.00 41.06 92 PHE A N 1
ATOM 718 C CA . PHE A 1 92 ? -2.731 22.900 -52.568 1.00 41.06 92 PHE A CA 1
ATOM 719 C C . PHE A 1 92 ? -3.796 23.893 -53.045 1.00 41.06 92 PHE A C 1
ATOM 721 O O . PHE A 1 92 ? -4.458 24.552 -52.244 1.00 41.06 92 PHE A O 1
ATOM 728 N N . THR A 1 93 ? -3.925 24.070 -54.359 1.00 49.75 93 THR A N 1
ATOM 729 C CA . THR A 1 93 ? -5.085 24.745 -54.946 1.00 49.75 93 THR A CA 1
ATOM 730 C C . THR A 1 93 ? -6.276 23.803 -54.819 1.00 49.75 93 THR A C 1
ATOM 732 O O . THR A 1 93 ? -6.508 22.958 -5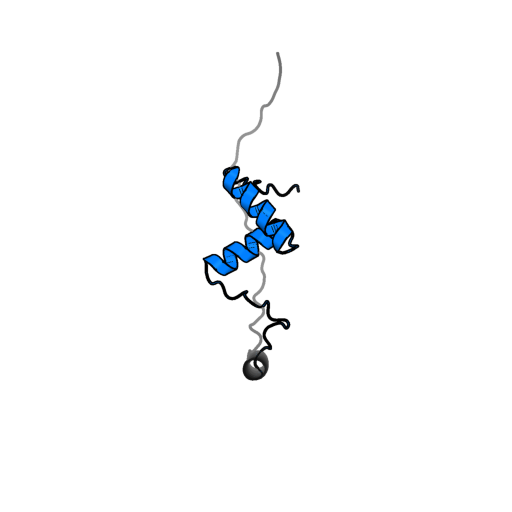5.679 1.00 49.75 93 THR A O 1
ATOM 735 N N . SER A 1 94 ? -6.998 23.913 -53.702 1.00 50.66 94 SER A N 1
ATOM 736 C CA . SER A 1 94 ? -8.317 23.306 -53.553 1.00 50.66 94 SER A CA 1
ATOM 737 C C . SER A 1 94 ? -9.285 24.074 -54.448 1.00 50.66 94 SER A C 1
ATOM 739 O O . SER A 1 94 ? -9.732 25.169 -54.112 1.00 50.66 94 SER A O 1
ATOM 741 N N . GLU A 1 95 ? -9.553 23.495 -55.611 1.00 47.94 95 GLU A N 1
ATOM 742 C CA . GLU A 1 95 ? -10.602 23.876 -56.545 1.00 47.94 95 GLU A CA 1
ATOM 743 C C . GLU A 1 95 ? -11.956 23.825 -55.819 1.00 47.94 95 GLU A C 1
ATOM 745 O O . GLU A 1 95 ? -12.486 22.761 -55.501 1.00 47.94 95 GLU A O 1
ATOM 750 N N . ALA A 1 96 ? -12.468 25.002 -55.464 1.00 46.44 96 ALA A N 1
ATOM 751 C CA . ALA A 1 96 ? -13.800 25.179 -54.916 1.00 46.44 96 ALA A CA 1
ATOM 752 C C . ALA A 1 96 ? -14.812 25.116 -56.067 1.00 46.44 96 ALA A C 1
ATOM 754 O O . ALA A 1 96 ? -14.969 26.073 -56.825 1.00 46.44 96 ALA A O 1
ATOM 755 N N . ALA A 1 97 ? -15.506 23.986 -56.189 1.00 46.56 97 ALA A N 1
ATOM 756 C CA . ALA A 1 97 ? -16.791 23.939 -56.868 1.00 46.56 97 ALA A CA 1
ATOM 757 C C . ALA A 1 97 ? -17.814 24.699 -56.003 1.00 46.56 97 ALA A C 1
ATOM 759 O O . ALA A 1 97 ? -18.109 24.283 -54.883 1.00 46.56 97 ALA A O 1
ATOM 760 N N . GLY A 1 98 ? -18.301 25.844 -56.492 1.00 43.56 98 GLY A N 1
ATOM 761 C CA . GL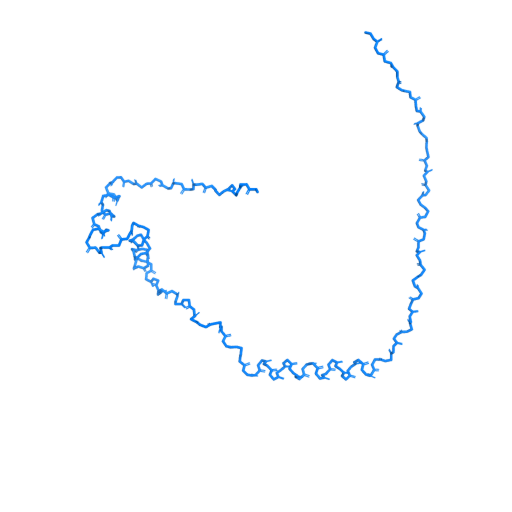Y A 1 98 ? -19.490 26.517 -55.947 1.00 43.56 98 GLY A CA 1
ATOM 762 C C . GLY A 1 98 ? -20.783 25.796 -56.360 1.00 43.56 98 GLY A C 1
ATOM 763 O O . GLY A 1 98 ? -20.708 24.669 -56.852 1.00 43.56 98 GLY A O 1
ATOM 764 N N . PRO A 1 99 ? -21.961 26.440 -56.298 1.00 50.94 99 PRO A N 1
ATOM 765 C CA . PRO A 1 99 ? -22.337 27.678 -55.609 1.00 50.94 99 PRO A CA 1
ATOM 766 C C . PRO A 1 99 ? -23.478 27.429 -54.593 1.00 50.94 99 PRO A C 1
ATOM 768 O O . PRO A 1 99 ? -24.208 26.454 -54.712 1.00 50.94 99 PRO A O 1
ATOM 771 N N . ASP A 1 100 ? -23.683 28.326 -53.632 1.00 47.38 100 ASP A N 1
ATOM 772 C CA . ASP A 1 100 ? -25.040 28.579 -53.123 1.00 47.38 100 ASP A CA 1
ATOM 773 C C . ASP A 1 100 ? -25.068 29.986 -52.524 1.00 47.38 100 ASP A C 1
ATOM 775 O O . ASP A 1 100 ? -24.720 30.233 -51.366 1.00 47.38 100 ASP A O 1
ATOM 779 N N . ASP A 1 101 ? -25.389 30.934 -53.402 1.00 50.09 101 ASP A N 1
ATOM 780 C CA . ASP A 1 101 ? -25.730 32.294 -53.031 1.00 50.09 101 ASP A CA 1
ATOM 781 C C . ASP A 1 101 ? -27.039 32.282 -52.232 1.00 50.09 101 ASP A C 1
ATOM 783 O O . ASP A 1 101 ? -28.089 31.873 -52.716 1.00 50.09 101 ASP A O 1
ATOM 787 N N . ALA A 1 102 ? -26.912 32.749 -50.993 1.00 47.44 102 ALA A N 1
ATOM 788 C CA . ALA A 1 102 ? -27.767 33.735 -50.344 1.00 47.44 102 ALA A CA 1
ATOM 789 C C . ALA A 1 102 ? -29.294 33.639 -50.537 1.00 47.44 102 ALA A C 1
ATOM 791 O O . ALA A 1 102 ? -29.821 34.016 -51.576 1.00 47.44 102 ALA A O 1
ATOM 792 N N . ASP A 1 103 ? -30.004 33.401 -49.428 1.00 47.47 103 ASP A N 1
ATOM 793 C CA . ASP A 1 103 ? -30.824 34.478 -48.848 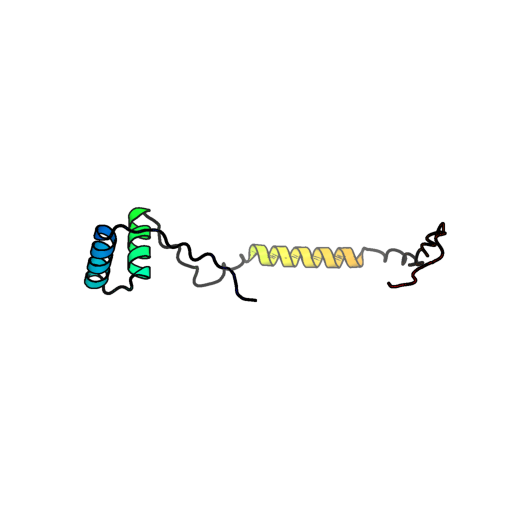1.00 47.47 103 ASP A CA 1
ATOM 794 C C . ASP A 1 103 ? -31.188 34.205 -47.372 1.00 47.47 103 ASP A C 1
ATOM 796 O O . ASP A 1 103 ? -31.807 33.182 -47.061 1.00 47.47 103 ASP A O 1
ATOM 800 N N . PRO A 1 104 ? -30.852 35.104 -46.430 1.00 59.06 104 PRO A N 1
ATOM 801 C CA . PRO A 1 104 ? -31.536 35.199 -45.153 1.00 59.06 104 PRO A CA 1
ATOM 802 C C . PRO A 1 104 ? -32.252 36.550 -45.038 1.00 59.06 104 PRO A C 1
ATOM 804 O O . PRO A 1 104 ? -31.619 37.604 -44.980 1.00 59.06 104 PRO A O 1
ATOM 807 N N . ALA A 1 105 ? -33.574 36.527 -44.878 1.00 53.53 105 ALA A N 1
ATOM 808 C CA . ALA A 1 105 ? -34.302 37.692 -44.389 1.00 53.53 105 ALA A CA 1
ATOM 809 C C . ALA A 1 105 ? -35.582 37.318 -43.613 1.00 53.53 105 ALA A C 1
ATOM 811 O O . ALA A 1 105 ? -36.098 36.211 -43.761 1.00 53.53 105 ALA A O 1
ATOM 812 N N . PRO A 1 106 ? -36.059 38.210 -42.722 1.00 54.28 106 PRO A N 1
ATOM 813 C CA . PRO A 1 106 ? -36.586 37.820 -41.417 1.00 54.28 106 PRO A CA 1
ATOM 814 C C . PRO A 1 106 ? -38.077 38.148 -41.192 1.00 54.28 106 PRO A C 1
ATOM 816 O O . PRO A 1 106 ? -38.674 38.946 -41.904 1.00 54.28 106 PRO A O 1
ATOM 819 N N . SER A 1 107 ? -38.602 37.599 -40.091 1.00 48.69 107 SER A N 1
ATOM 820 C CA . SER A 1 107 ? -39.710 38.091 -39.247 1.00 48.69 107 SER A CA 1
ATOM 821 C C . SER A 1 107 ? -41.084 38.390 -39.872 1.00 48.69 107 SER A C 1
ATOM 823 O O . SER A 1 107 ? -41.291 39.443 -40.475 1.00 48.69 107 SER A O 1
ATOM 825 N N . LYS A 1 108 ? -42.091 37.600 -39.474 1.00 46.12 108 LYS A N 1
ATOM 826 C CA . LYS A 1 108 ? -43.185 38.037 -38.580 1.00 46.12 108 LYS A CA 1
ATOM 827 C C . LYS A 1 108 ? -43.962 36.848 -38.027 1.00 46.12 108 LYS A C 1
ATOM 829 O O . LYS A 1 108 ? -44.179 35.891 -38.795 1.00 46.12 108 LYS A O 1
#

Secondary structure (DSSP, 8-state):
-------------HHHHHHHHHHHHHHT--HHHHHHHHHHHHTT-------SSPPPPPHHHHHHHHHHHHHHHHHHHHS-PPP-------------------------